Protein AF-A0A6S7AZ98-F1 (afdb_monomer_lite)

Sequence (56 aa):
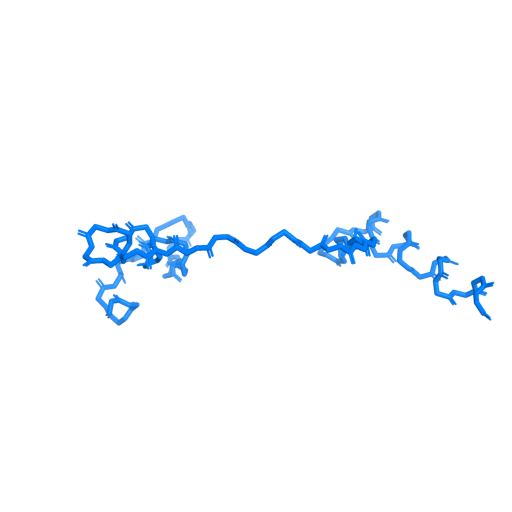MLEATQPGVGGEIQLTDAIAALLKERRVFGYEYEGVRYDCGSKEGFYRATMELGRK

Foldseek 3Di:
DLVPAAQDPPRDSDPVVVVVVVVVVDDDDDDDDPDDDFDCVDPVSVVVVVVVVVVD

Radius of gyration: 16.69 Å; chains: 1; bounding box: 33×20×43 Å

Secondary structure (DSSP, 8-state):
-GGGPPP-GGG---HHHHHHHHTTTS--------S----TTSHHHHHHHHHHHHT-

pLDDT: mean 95.35, std 4.9, range [62.44, 97.94]

Structure (mmCIF, N/CA/C/O backbone):
data_AF-A0A6S7AZ98-F1
#
_entry.id   AF-A0A6S7AZ98-F1
#
loop_
_atom_site.group_PDB
_atom_site.id
_atom_site.type_symbol
_atom_site.label_atom_id
_atom_site.label_alt_id
_atom_site.label_comp_id
_atom_site.label_asym_id
_atom_site.label_entity_id
_atom_site.label_seq_id
_atom_site.pdbx_PDB_ins_code
_atom_site.Cartn_x
_atom_site.Cartn_y
_atom_site.Cartn_z
_atom_site.occupancy
_atom_site.B_iso_or_equiv
_atom_site.auth_seq_id
_atom_site.auth_comp_id
_atom_site.auth_asym_id
_atom_site.auth_atom_id
_atom_site.pdbx_PDB_model_num
ATOM 1 N N . MET A 1 1 ? -13.968 5.719 11.121 1.00 85.62 1 MET A N 1
ATOM 2 C CA . MET A 1 1 ? -12.956 4.751 11.608 1.00 85.62 1 MET A CA 1
ATOM 3 C C . MET A 1 1 ? -11.554 5.291 11.464 1.00 85.62 1 MET A C 1
ATOM 5 O O . MET A 1 1 ? -10.908 5.415 12.487 1.00 85.62 1 MET A O 1
ATOM 9 N N . LEU A 1 2 ? -11.121 5.686 10.261 1.00 90.56 2 LEU A N 1
ATOM 10 C CA . LEU A 1 2 ? -9.784 6.260 10.056 1.00 90.56 2 LEU A CA 1
ATOM 11 C C . LEU A 1 2 ? -9.490 7.466 10.966 1.00 90.56 2 LEU A C 1
ATOM 13 O O . LEU A 1 2 ? -8.434 7.522 11.575 1.00 90.56 2 LEU A O 1
ATOM 17 N N . GLU A 1 3 ? -10.453 8.374 11.128 1.00 93.62 3 GLU A N 1
ATOM 18 C CA . GLU A 1 3 ? -10.344 9.542 12.024 1.00 93.62 3 GLU A CA 1
ATOM 19 C C . GLU A 1 3 ? -10.094 9.181 13.499 1.00 93.62 3 GLU A C 1
ATOM 21 O O . GLU A 1 3 ? -9.563 9.992 14.248 1.00 93.62 3 GLU A O 1
ATOM 26 N N . ALA A 1 4 ? -10.481 7.974 13.922 1.00 93.69 4 ALA A N 1
ATOM 27 C CA . ALA A 1 4 ? -10.301 7.485 15.288 1.00 93.69 4 ALA A CA 1
ATOM 28 C C . ALA A 1 4 ? -9.075 6.562 15.436 1.00 93.69 4 ALA A C 1
ATOM 30 O O . ALA A 1 4 ? -8.743 6.155 16.553 1.00 93.69 4 ALA A O 1
ATOM 31 N N . THR A 1 5 ? -8.415 6.210 14.326 1.00 96.12 5 THR A N 1
ATOM 32 C CA . THR A 1 5 ? -7.249 5.327 14.319 1.00 96.12 5 THR A CA 1
ATOM 33 C C . THR A 1 5 ? -6.072 6.020 14.996 1.00 96.12 5 THR A C 1
ATOM 35 O O . THR A 1 5 ? -5.687 7.128 14.632 1.00 96.12 5 THR A O 1
ATOM 38 N N . GLN A 1 6 ? -5.500 5.353 15.996 1.00 96.38 6 GLN A N 1
ATOM 39 C CA . GLN A 1 6 ? -4.323 5.845 16.705 1.00 96.38 6 GLN A CA 1
ATOM 40 C C . GLN A 1 6 ? -3.046 5.605 15.882 1.00 96.38 6 GLN A C 1
ATOM 42 O O . GLN A 1 6 ? -3.024 4.684 15.063 1.00 96.38 6 GLN A O 1
ATOM 47 N N . PRO A 1 7 ? -1.977 6.391 16.100 1.00 96.44 7 PRO A N 1
ATOM 48 C CA . PRO A 1 7 ? -0.681 6.139 15.481 1.00 96.44 7 PRO A CA 1
ATOM 49 C C . PRO A 1 7 ? -0.159 4.722 15.756 1.00 96.44 7 PRO A C 1
ATOM 51 O O . PRO A 1 7 ? -0.170 4.259 16.896 1.00 96.44 7 PRO A O 1
ATOM 54 N N . GLY A 1 8 ? 0.313 4.056 14.706 1.00 94.25 8 GLY A N 1
ATOM 55 C CA . GLY A 1 8 ? 0.864 2.707 14.736 1.00 94.25 8 GLY A CA 1
ATOM 56 C C . GLY A 1 8 ? 2.363 2.699 14.442 1.00 94.25 8 GLY A C 1
ATOM 57 O O . GLY A 1 8 ? 3.152 3.421 15.060 1.00 94.25 8 GLY A O 1
ATOM 58 N N . VAL A 1 9 ? 2.772 1.859 13.488 1.00 92.75 9 VAL A N 1
ATOM 59 C CA . VAL A 1 9 ? 4.178 1.731 13.072 1.00 92.75 9 VAL A CA 1
ATOM 60 C C . VAL A 1 9 ? 4.720 3.082 12.604 1.00 92.75 9 VAL A C 1
ATOM 62 O O . VAL A 1 9 ? 4.069 3.795 11.843 1.00 92.75 9 VAL A O 1
ATOM 65 N N . GLY A 1 10 ? 5.912 3.439 13.091 1.00 94.31 10 GLY A N 1
ATOM 66 C CA . GLY A 1 10 ? 6.573 4.701 12.748 1.00 94.31 10 GLY A CA 1
ATOM 67 C C . GLY A 1 10 ? 5.898 5.955 13.314 1.00 94.31 10 GLY A C 1
ATOM 68 O O . GLY A 1 10 ? 6.321 7.055 12.983 1.00 94.31 10 GLY A O 1
ATOM 69 N N . GLY A 1 11 ? 4.872 5.814 14.164 1.00 95.62 11 GLY A N 1
ATOM 70 C CA . GLY A 1 11 ? 4.084 6.948 14.656 1.00 95.62 11 GLY A CA 1
ATOM 71 C C . GLY A 1 11 ? 3.100 7.507 13.623 1.00 95.62 11 GLY A C 1
ATOM 72 O O . GLY A 1 11 ? 2.573 8.601 13.806 1.00 95.62 11 GLY A O 1
ATOM 73 N N . GLU A 1 12 ? 2.836 6.767 12.548 1.00 97.31 12 GLU A N 1
ATOM 74 C CA . GLU A 1 12 ? 1.889 7.152 11.504 1.00 97.31 12 GLU A CA 1
ATOM 75 C C . GLU A 1 12 ? 0.498 6.573 11.771 1.00 97.31 12 GLU A C 1
ATOM 77 O O . GLU A 1 12 ? 0.354 5.466 12.290 1.00 97.31 12 GLU A O 1
ATOM 82 N N . ILE A 1 13 ? -0.545 7.292 11.353 1.00 96.75 13 ILE A N 1
ATOM 83 C CA . ILE A 1 13 ? -1.902 6.742 11.306 1.00 96.75 13 ILE A CA 1
ATOM 84 C C . ILE A 1 13 ? -1.994 5.814 10.090 1.00 96.75 13 ILE A C 1
ATOM 86 O O . ILE A 1 13 ? -2.023 6.272 8.948 1.00 96.75 13 ILE A O 1
ATOM 90 N N . GLN A 1 14 ? -2.048 4.505 10.336 1.00 97.44 14 GLN A N 1
ATOM 91 C CA . GLN A 1 14 ? -2.042 3.496 9.281 1.00 97.44 14 GLN A CA 1
ATOM 92 C C . GLN A 1 14 ? -3.460 3.203 8.778 1.00 97.44 14 GLN A C 1
ATOM 94 O O . GLN A 1 14 ? -4.361 2.836 9.537 1.00 97.44 14 GLN A O 1
ATOM 99 N N . LEU A 1 15 ? -3.661 3.287 7.460 1.00 96.19 15 LEU A N 1
ATOM 100 C CA . LEU A 1 15 ? -4.938 2.919 6.840 1.00 96.19 15 LEU A CA 1
ATOM 101 C C . LEU A 1 15 ? -5.285 1.438 7.079 1.00 96.19 15 LEU A C 1
ATOM 103 O O . LEU A 1 15 ? -6.457 1.095 7.234 1.00 96.19 15 LEU A O 1
ATOM 107 N N . THR A 1 16 ? -4.280 0.562 7.155 1.00 95.62 16 THR A N 1
ATOM 108 C CA . THR A 1 16 ? -4.467 -0.872 7.421 1.00 95.62 16 THR A CA 1
ATOM 109 C C . THR A 1 16 ? -5.110 -1.131 8.778 1.00 95.62 16 THR A C 1
ATOM 111 O O . THR A 1 16 ? -5.984 -1.990 8.874 1.00 95.62 16 THR A O 1
ATOM 114 N N . ASP A 1 17 ? -4.769 -0.345 9.799 1.00 96.50 17 ASP A N 1
ATOM 115 C CA . ASP A 1 17 ? -5.356 -0.472 11.136 1.00 96.50 17 ASP A CA 1
ATOM 116 C C . ASP A 1 17 ? -6.825 -0.032 11.135 1.00 96.50 17 ASP A C 1
ATOM 118 O O . ASP A 1 17 ? -7.684 -0.672 11.748 1.00 96.50 17 ASP A O 1
ATOM 122 N N . ALA A 1 18 ? -7.152 1.013 10.366 1.00 96.50 18 ALA A N 1
ATOM 123 C CA . ALA A 1 18 ? -8.534 1.441 10.169 1.00 96.50 18 ALA A CA 1
ATOM 124 C C . ALA A 1 18 ? -9.377 0.365 9.458 1.00 96.50 18 ALA A C 1
ATOM 126 O O . ALA A 1 18 ? -10.510 0.100 9.867 1.00 96.50 18 ALA A O 1
ATOM 127 N N . ILE A 1 19 ? -8.828 -0.280 8.420 1.00 96.81 19 ILE A N 1
ATOM 128 C CA . ILE A 1 19 ? -9.485 -1.390 7.710 1.00 96.81 19 ILE A CA 1
ATOM 129 C C . ILE A 1 19 ? -9.645 -2.604 8.638 1.00 96.81 19 ILE A C 1
ATOM 131 O O . ILE A 1 19 ? -10.703 -3.235 8.644 1.00 96.81 19 ILE A O 1
ATOM 135 N N . ALA A 1 20 ? -8.641 -2.905 9.466 1.00 95.75 20 ALA A N 1
ATOM 136 C CA . ALA A 1 20 ? -8.692 -3.992 10.443 1.00 95.75 20 ALA A CA 1
ATOM 137 C C . ALA A 1 20 ? -9.784 -3.783 11.497 1.00 95.75 20 ALA A C 1
ATOM 139 O O . ALA A 1 20 ? -10.470 -4.727 11.893 1.00 95.75 20 ALA A O 1
ATOM 140 N N . ALA A 1 21 ? -9.987 -2.544 11.936 1.00 95.88 21 ALA A N 1
ATOM 141 C CA . ALA A 1 21 ? -11.113 -2.225 12.789 1.00 95.88 21 ALA A CA 1
ATOM 142 C C . ALA A 1 21 ? -12.442 -2.344 12.007 1.00 95.88 21 ALA A C 1
ATOM 144 O O . ALA A 1 21 ? -13.403 -2.885 12.551 1.00 95.88 21 ALA A O 1
ATOM 145 N N . LEU A 1 22 ? -12.504 -1.919 10.734 1.00 96.50 22 LEU A N 1
ATOM 146 C CA . LEU A 1 22 ? -13.734 -1.960 9.923 1.00 96.50 22 LEU A CA 1
ATOM 147 C C . LEU A 1 22 ? -14.236 -3.384 9.705 1.00 96.50 22 LEU A C 1
ATOM 149 O O . LEU A 1 22 ? -15.443 -3.614 9.740 1.00 96.50 22 LEU A O 1
ATOM 153 N N . LEU A 1 23 ? -13.314 -4.339 9.573 1.00 96.81 23 LEU A N 1
ATOM 154 C CA . LEU A 1 23 ? -13.609 -5.772 9.516 1.00 96.81 23 LEU A CA 1
ATOM 155 C C . LEU A 1 23 ? -14.443 -6.277 10.709 1.00 96.81 23 LEU A C 1
ATOM 157 O O . LEU A 1 23 ? -15.140 -7.279 10.56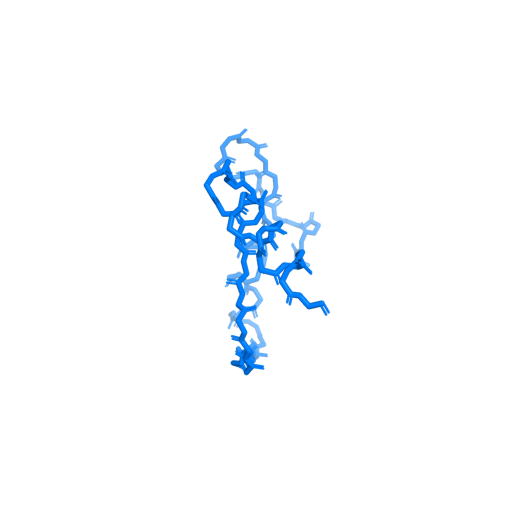8 1.00 96.81 23 LEU A O 1
ATOM 161 N N . LYS A 1 24 ? -14.396 -5.607 11.872 1.00 96.06 24 LYS A N 1
ATOM 162 C CA . LYS A 1 24 ? -15.183 -5.978 13.064 1.00 96.06 24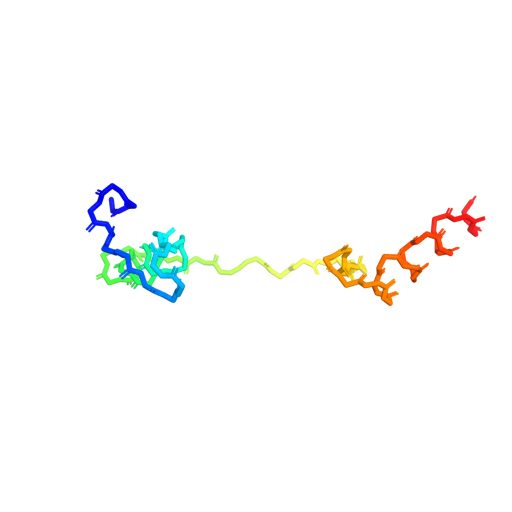 LYS A CA 1
ATOM 163 C C . LYS A 1 24 ? -16.642 -5.527 12.983 1.00 96.06 24 LYS A C 1
ATOM 165 O O . LYS A 1 24 ? -17.488 -6.095 13.664 1.00 96.06 24 LYS A O 1
ATOM 170 N N . GLU A 1 25 ? -16.933 -4.512 12.174 1.00 95.88 25 GLU A N 1
ATOM 171 C CA . GLU A 1 25 ? -18.263 -3.901 12.070 1.00 95.88 25 GLU A CA 1
ATOM 172 C C . GLU A 1 25 ? -18.967 -4.251 10.757 1.00 95.88 25 GLU A C 1
ATOM 174 O O . GLU A 1 25 ? -20.195 -4.318 10.699 1.00 95.88 25 GLU A O 1
ATOM 179 N N . ARG A 1 26 ? -18.203 -4.438 9.674 1.00 95.94 26 ARG A N 1
ATOM 180 C CA . ARG A 1 26 ? -18.728 -4.640 8.322 1.00 95.94 26 ARG A CA 1
ATOM 181 C C . ARG A 1 26 ? -17.896 -5.663 7.565 1.00 95.94 26 ARG A C 1
ATOM 183 O O . ARG A 1 26 ? -16.696 -5.808 7.773 1.00 95.94 26 ARG A O 1
ATOM 190 N N . ARG A 1 27 ? -18.542 -6.341 6.616 1.00 97.06 27 ARG A N 1
ATOM 191 C CA . ARG A 1 27 ? -17.842 -7.218 5.672 1.00 97.06 27 ARG A CA 1
ATOM 192 C C . ARG A 1 27 ? -16.974 -6.360 4.752 1.00 97.06 27 ARG A C 1
ATOM 194 O O . ARG A 1 27 ? -17.482 -5.447 4.106 1.00 97.06 27 ARG A O 1
ATOM 201 N N . VAL A 1 28 ? -15.690 -6.687 4.681 1.00 96.94 28 VAL A N 1
ATOM 202 C CA . VAL A 1 28 ? -14.739 -6.133 3.711 1.00 96.94 28 VAL A CA 1
ATOM 203 C C . VAL A 1 28 ? -14.349 -7.266 2.770 1.00 96.94 28 VAL A C 1
ATOM 205 O O . VAL A 1 28 ? -14.142 -8.395 3.214 1.00 96.94 28 VAL A O 1
ATOM 208 N N . PHE A 1 29 ? -14.284 -6.978 1.475 1.00 97.44 29 PHE A N 1
ATOM 209 C CA . PHE A 1 29 ? -14.005 -7.973 0.444 1.00 97.44 29 PHE A CA 1
ATOM 210 C C . PHE A 1 29 ? -12.683 -7.652 -0.243 1.00 97.44 29 PHE A C 1
ATOM 212 O O . PHE A 1 29 ? -12.409 -6.494 -0.556 1.00 97.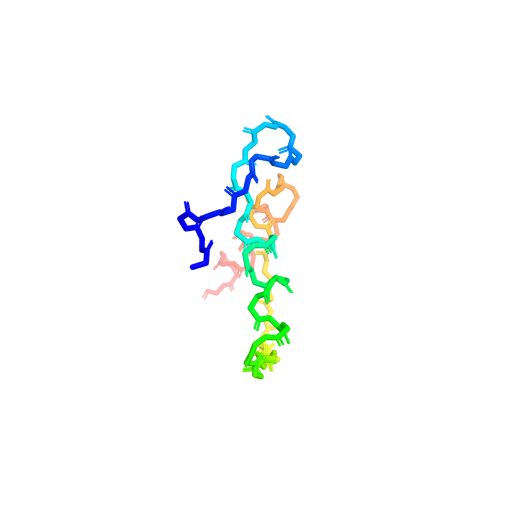44 29 PHE A O 1
ATOM 219 N N . GLY A 1 30 ? -11.874 -8.684 -0.474 1.00 96.38 30 GLY A N 1
ATOM 220 C CA . GLY A 1 30 ? -10.722 -8.595 -1.361 1.00 96.38 30 GLY A CA 1
ATOM 221 C C . GLY A 1 30 ? -11.172 -8.750 -2.809 1.00 96.38 30 GLY A C 1
ATOM 222 O O . GLY A 1 30 ? -12.002 -9.607 -3.107 1.00 96.38 30 GLY A O 1
ATOM 223 N N . TYR A 1 31 ? -10.624 -7.925 -3.693 1.00 96.94 31 TYR A N 1
ATOM 224 C CA . TYR A 1 31 ? -10.741 -8.107 -5.134 1.00 96.94 31 TYR A CA 1
ATOM 225 C C . TYR A 1 31 ? -9.414 -8.653 -5.658 1.00 96.94 31 TYR A C 1
ATOM 227 O O . TYR A 1 31 ? -8.369 -8.030 -5.458 1.00 96.94 31 TYR A O 1
ATOM 235 N N . GLU A 1 32 ? -9.454 -9.821 -6.294 1.00 97.25 32 GLU A N 1
ATOM 236 C CA . GLU A 1 32 ? -8.279 -10.415 -6.921 1.00 97.25 32 GLU A CA 1
ATOM 237 C C . GLU A 1 32 ? -8.045 -9.742 -8.274 1.00 97.25 32 GLU A C 1
ATOM 239 O O . GLU A 1 32 ? -8.851 -9.844 -9.196 1.00 97.25 32 GLU A O 1
ATOM 244 N N . TYR A 1 33 ? -6.959 -8.976 -8.368 1.00 96.81 33 TYR A N 1
ATOM 245 C CA . TYR A 1 33 ? -6.614 -8.276 -9.597 1.00 96.81 33 TYR A CA 1
ATOM 246 C C . TYR A 1 33 ? -6.056 -9.255 -10.634 1.00 96.81 33 TYR A C 1
ATOM 248 O O . TYR A 1 33 ? -4.979 -9.819 -10.446 1.00 96.81 33 TYR A O 1
ATOM 256 N N . GLU A 1 34 ? -6.758 -9.394 -11.757 1.00 97.31 34 GLU A N 1
ATOM 257 C CA . GLU A 1 34 ? -6.286 -10.155 -12.911 1.00 97.31 34 GLU A CA 1
ATOM 258 C C . GLU A 1 34 ? -5.371 -9.292 -13.789 1.00 97.31 34 GLU A C 1
ATOM 260 O O . GLU A 1 34 ? -5.812 -8.434 -14.556 1.00 97.31 34 GLU A O 1
ATOM 265 N N . GLY A 1 35 ? -4.065 -9.512 -13.660 1.00 95.38 35 GLY A N 1
ATOM 266 C CA . GLY A 1 35 ? -3.050 -8.832 -14.454 1.00 95.38 35 GLY A CA 1
ATOM 267 C C . GLY A 1 35 ? -1.666 -8.920 -13.824 1.00 95.38 35 GLY A C 1
ATOM 268 O O . GLY A 1 35 ? -1.463 -9.547 -12.785 1.00 95.38 35 GLY A O 1
ATOM 269 N N . VAL A 1 36 ? -0.692 -8.262 -14.451 1.00 94.75 36 VAL A N 1
ATOM 270 C CA . VAL A 1 36 ? 0.665 -8.173 -13.902 1.00 94.75 36 VAL A CA 1
ATOM 271 C C . VAL A 1 36 ? 0.777 -6.913 -13.049 1.00 94.75 36 VAL A C 1
ATOM 273 O O . VAL A 1 36 ? 0.678 -5.796 -13.556 1.00 94.75 36 VAL A O 1
ATOM 276 N N . ARG A 1 37 ? 0.990 -7.091 -11.742 1.00 95.69 37 ARG A N 1
ATOM 277 C CA . ARG A 1 37 ? 1.260 -6.001 -10.794 1.00 95.69 37 ARG A CA 1
ATOM 278 C C . ARG A 1 37 ? 2.765 -5.765 -10.688 1.00 95.69 37 ARG A C 1
ATOM 280 O O . ARG A 1 37 ? 3.510 -6.700 -10.407 1.00 95.69 37 ARG A O 1
ATOM 287 N N . TYR A 1 38 ? 3.195 -4.512 -10.807 1.00 96.38 38 TYR A N 1
ATOM 288 C CA . TYR A 1 38 ? 4.576 -4.107 -10.537 1.00 96.38 38 TYR A CA 1
ATOM 289 C C . TYR A 1 38 ? 4.636 -3.233 -9.285 1.00 96.38 38 TYR A C 1
ATOM 291 O O . TYR A 1 38 ? 3.871 -2.281 -9.149 1.00 96.38 38 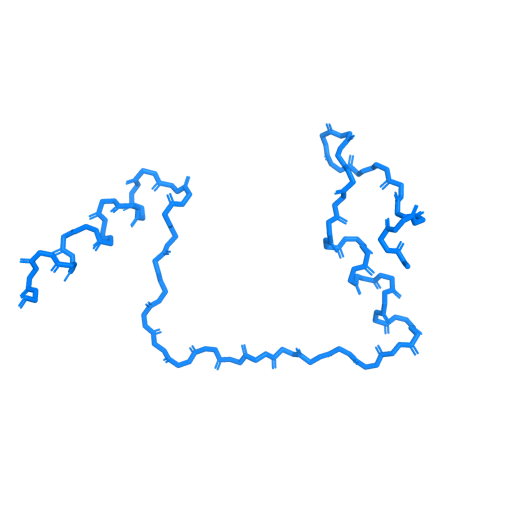TYR A O 1
ATOM 299 N N . ASP A 1 39 ? 5.546 -3.556 -8.367 1.00 96.81 39 ASP A N 1
ATOM 300 C CA . ASP A 1 39 ? 5.779 -2.755 -7.165 1.00 96.81 39 ASP A CA 1
ATOM 301 C C . ASP A 1 39 ? 6.835 -1.669 -7.417 1.00 96.81 39 ASP A C 1
ATOM 303 O O . ASP A 1 39 ? 8.037 -1.867 -7.217 1.00 96.81 39 ASP A O 1
ATOM 307 N N . CYS A 1 40 ? 6.372 -0.499 -7.850 1.00 97.31 40 CYS A N 1
ATOM 308 C CA . CYS A 1 40 ? 7.227 0.654 -8.123 1.00 97.31 40 CYS A CA 1
ATOM 309 C C . CYS A 1 40 ? 7.746 1.370 -6.862 1.00 97.31 40 CYS A C 1
ATOM 311 O O . CYS A 1 40 ? 8.482 2.345 -6.995 1.00 97.31 40 CYS A O 1
ATOM 313 N N . GLY A 1 41 ? 7.399 0.909 -5.653 1.00 96.38 41 GLY A N 1
ATOM 314 C CA . GLY A 1 41 ? 7.980 1.418 -4.407 1.00 96.38 41 GLY A CA 1
ATOM 315 C C . GLY A 1 41 ? 9.419 0.941 -4.173 1.00 96.38 41 GLY A C 1
ATOM 316 O O . GLY A 1 41 ? 10.151 1.529 -3.380 1.00 96.38 41 GLY A O 1
ATOM 317 N N . SER A 1 42 ? 9.851 -0.100 -4.891 1.00 97.62 42 SER A N 1
ATOM 318 C CA . SER A 1 42 ? 11.218 -0.626 -4.854 1.00 97.62 42 SER A CA 1
ATOM 319 C C . SER A 1 42 ? 11.990 -0.289 -6.133 1.00 97.62 42 SER A C 1
ATOM 321 O O . SER A 1 42 ? 11.421 -0.240 -7.225 1.00 97.62 42 SER A O 1
ATOM 323 N N . LYS A 1 43 ? 13.317 -0.118 -6.026 1.00 97.38 43 LYS A N 1
ATOM 324 C CA . LYS A 1 43 ? 14.187 0.132 -7.195 1.00 97.38 43 LYS A CA 1
ATOM 325 C C . LYS A 1 43 ? 14.064 -0.971 -8.247 1.00 97.38 43 LYS A C 1
ATOM 327 O O . LYS A 1 43 ? 13.977 -0.688 -9.438 1.00 97.38 43 LYS A O 1
ATOM 332 N N . GLU A 1 44 ? 14.052 -2.223 -7.798 1.00 97.50 44 GLU A N 1
ATOM 333 C CA . GLU A 1 44 ? 13.940 -3.381 -8.681 1.00 97.50 44 GLU A CA 1
ATOM 334 C C . GLU A 1 44 ? 12.575 -3.431 -9.376 1.00 97.50 44 GLU A C 1
ATOM 336 O O . GLU A 1 44 ? 12.510 -3.593 -10.595 1.00 97.50 44 GLU A O 1
ATOM 341 N N . GLY A 1 45 ? 11.481 -3.268 -8.627 1.00 97.62 45 GLY A N 1
ATOM 342 C CA . GLY A 1 45 ? 10.139 -3.333 -9.195 1.00 97.62 45 GLY A CA 1
ATOM 343 C C . GLY A 1 45 ? 9.853 -2.182 -10.159 1.00 97.62 45 GLY A C 1
ATOM 344 O O . GLY A 1 45 ? 9.273 -2.415 -11.220 1.00 97.62 45 GLY A O 1
ATOM 345 N N . PHE A 1 46 ? 10.357 -0.978 -9.871 1.00 97.94 46 PHE A N 1
ATOM 346 C CA . PHE A 1 46 ? 10.292 0.151 -10.801 1.00 97.94 46 PHE A CA 1
ATOM 347 C C . PHE A 1 46 ? 11.064 -0.114 -12.104 1.00 97.94 46 PHE A C 1
ATOM 349 O O . PHE A 1 46 ? 10.552 0.140 -13.198 1.00 97.94 46 PHE A O 1
ATOM 356 N N . TYR A 1 47 ? 12.276 -0.675 -12.014 1.00 97.56 47 TYR A N 1
ATOM 357 C CA . TYR A 1 47 ? 13.054 -1.056 -13.195 1.00 97.56 47 TYR A CA 1
ATOM 358 C C . TYR A 1 47 ? 12.322 -2.101 -14.049 1.00 97.56 47 TYR A C 1
ATOM 360 O O . TYR A 1 47 ? 12.188 -1.925 -15.261 1.00 97.56 47 TYR A O 1
ATOM 368 N N . ARG A 1 48 ? 11.775 -3.151 -13.417 1.00 96.69 48 ARG A N 1
ATOM 369 C CA . ARG A 1 48 ? 10.974 -4.181 -14.101 1.00 96.69 48 ARG A CA 1
ATOM 370 C C . ARG A 1 48 ? 9.760 -3.577 -14.813 1.00 96.69 48 ARG A C 1
ATOM 372 O O . ARG A 1 48 ? 9.533 -3.899 -15.975 1.00 96.69 48 ARG A O 1
ATOM 379 N N . ALA A 1 49 ? 9.025 -2.678 -14.154 1.00 97.62 49 ALA A N 1
ATOM 380 C CA . ALA A 1 49 ? 7.879 -1.991 -14.753 1.00 97.62 49 ALA A CA 1
ATOM 381 C C . ALA A 1 49 ? 8.277 -1.183 -15.999 1.00 97.62 49 ALA A C 1
ATOM 383 O O . ALA A 1 49 ? 7.595 -1.228 -17.020 1.00 97.62 49 ALA A O 1
ATOM 384 N N . THR A 1 50 ? 9.406 -0.475 -15.923 1.00 97.75 50 THR A N 1
ATOM 385 C CA . THR A 1 50 ? 9.909 0.382 -17.007 1.00 97.75 50 THR A CA 1
ATOM 386 C C . THR A 1 50 ? 10.319 -0.439 -18.231 1.00 97.75 50 THR A C 1
ATOM 388 O O . THR A 1 50 ? 9.968 -0.089 -19.355 1.00 97.75 50 THR A O 1
ATOM 391 N N . MET A 1 51 ? 11.022 -1.556 -18.019 1.00 97.12 51 MET A N 1
ATOM 392 C CA . MET A 1 51 ? 11.421 -2.466 -19.097 1.00 97.12 51 MET A CA 1
ATOM 393 C C . MET A 1 51 ? 10.210 -3.074 -19.808 1.00 97.12 51 MET A C 1
ATOM 395 O O . MET A 1 51 ? 10.182 -3.123 -21.033 1.00 97.12 51 MET A O 1
ATOM 399 N N . GLU A 1 52 ? 9.199 -3.509 -19.057 1.00 96.56 52 GLU A N 1
ATOM 400 C CA . GLU A 1 52 ? 7.981 -4.089 -19.634 1.00 96.56 52 GLU A CA 1
ATOM 401 C C . GLU A 1 52 ? 7.121 -3.046 -20.356 1.00 96.56 52 GLU A C 1
ATOM 403 O O . GLU A 1 52 ? 6.517 -3.354 -21.382 1.00 96.56 52 GLU A O 1
ATOM 408 N N . LEU A 1 53 ? 7.117 -1.794 -19.885 1.00 95.62 53 LEU A N 1
ATOM 409 C CA . LEU A 1 53 ? 6.483 -0.688 -20.599 1.00 95.62 53 LEU A CA 1
ATOM 410 C C . LEU A 1 53 ? 7.184 -0.394 -21.934 1.00 95.62 53 LEU A C 1
ATOM 412 O O . LEU A 1 53 ? 6.502 -0.208 -22.931 1.00 95.62 53 LEU A O 1
ATOM 416 N N . GLY A 1 54 ? 8.521 -0.380 -21.966 1.00 96.00 54 GLY A N 1
ATOM 417 C CA . GLY A 1 54 ? 9.299 -0.081 -23.177 1.00 96.00 54 GLY A CA 1
ATOM 418 C C . GLY A 1 54 ? 9.335 -1.199 -24.228 1.00 96.00 54 GLY A C 1
ATOM 419 O O . GLY A 1 54 ? 9.816 -0.975 -25.335 1.00 96.00 54 GLY A O 1
ATOM 420 N N . ARG A 1 55 ? 8.866 -2.407 -23.889 1.00 90.31 55 ARG A N 1
ATOM 421 C CA . ARG A 1 55 ? 8.710 -3.538 -24.824 1.00 90.31 55 ARG A CA 1
ATOM 422 C C . ARG A 1 55 ? 7.400 -3.499 -25.612 1.00 90.31 55 ARG A C 1
ATOM 424 O O . ARG A 1 55 ? 7.280 -4.250 -26.579 1.00 90.31 55 ARG A O 1
ATOM 431 N N . LYS A 1 56 ? 6.430 -2.705 -25.160 1.00 62.44 56 LYS A N 1
ATOM 432 C CA . LYS A 1 56 ? 5.161 -2.471 -25.857 1.00 62.44 56 LYS A CA 1
ATOM 433 C C . LYS A 1 56 ? 5.323 -1.375 -26.899 1.00 62.44 56 LYS A C 1
ATOM 435 O O . LYS A 1 56 ? 4.657 -1.508 -27.946 1.00 62.44 56 LYS A O 1
#

Organism: NCBI:txid1353890

InterPro domains:
  IPR005771 UTP--glucose-1-phosphate uridylyltransferase, bacterial/archaeal-type [PTHR43197] (1-54)
  IPR029044 Nucleotide-diphospho-sugar transferase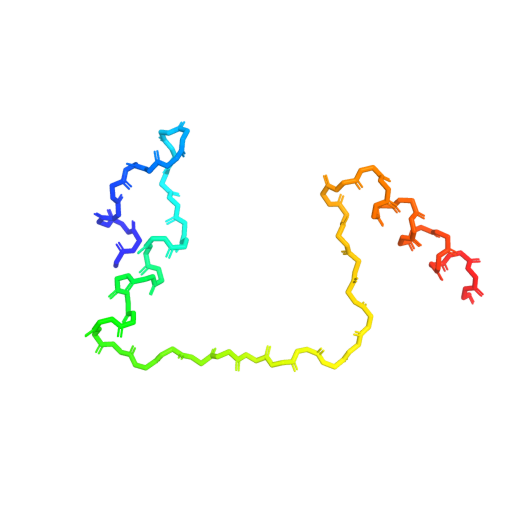s [G3DSA:3.90.550.10] (1-56)
  IPR029044 Nucleotide-diphospho-sugar transferases [SSF53448] (2-53)